Protein AF-A0A3B9M2A8-F1 (afdb_monomer_lite)

Radius of gyration: 11.52 Å; chains: 1; bounding box: 24×20×29 Å

Structure (mmCIF, N/CA/C/O backbone):
data_AF-A0A3B9M2A8-F1
#
_entry.id   AF-A0A3B9M2A8-F1
#
loop_
_atom_site.group_PDB
_atom_site.id
_atom_site.type_symbol
_atom_site.label_atom_id
_atom_site.label_alt_id
_atom_site.label_comp_id
_atom_site.label_asym_id
_atom_site.label_entity_id
_atom_site.label_seq_id
_atom_site.pdbx_PDB_ins_code
_atom_site.Cartn_x
_atom_site.Cartn_y
_atom_site.Cartn_z
_atom_site.occupancy
_atom_site.B_iso_or_equiv
_atom_site.auth_seq_id
_atom_site.auth_comp_id
_atom_site.auth_asym_id
_atom_site.auth_atom_id
_atom_site.pdbx_PDB_model_num
ATOM 1 N N . PHE A 1 1 ? -8.814 13.215 -12.285 1.00 46.00 1 PHE A N 1
ATOM 2 C CA . PHE A 1 1 ? -9.536 11.965 -11.966 1.00 46.00 1 PHE A CA 1
ATOM 3 C C . PHE A 1 1 ? -8.527 11.008 -11.374 1.00 46.00 1 PHE A C 1
ATOM 5 O O . PHE A 1 1 ? -7.410 11.046 -11.885 1.00 46.00 1 PHE A O 1
ATOM 12 N N . PRO A 1 2 ? -8.817 10.269 -10.287 1.00 69.38 2 PRO A N 1
ATOM 13 C CA . PRO A 1 2 ? -7.758 9.524 -9.627 1.00 69.3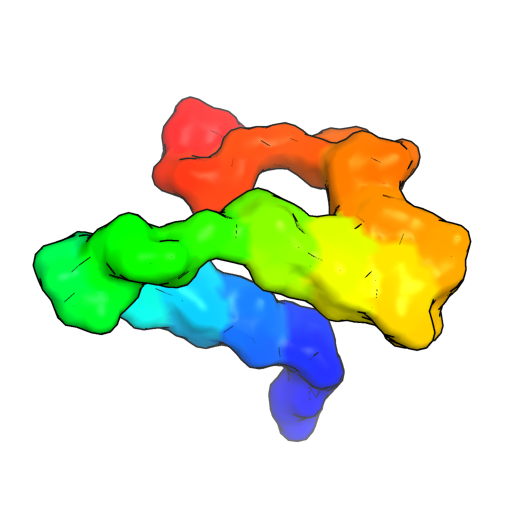8 2 PRO A CA 1
ATOM 14 C C . PRO A 1 2 ? -7.189 8.515 -10.620 1.00 69.38 2 PRO A C 1
ATOM 16 O O . PRO A 1 2 ? -7.925 7.746 -11.235 1.00 69.38 2 PRO A O 1
ATOM 19 N N . ILE A 1 3 ? -5.880 8.603 -10.832 1.00 80.06 3 ILE A N 1
ATOM 20 C CA . ILE A 1 3 ? -5.147 7.575 -11.560 1.00 80.06 3 ILE A CA 1
ATOM 21 C C . ILE A 1 3 ? -5.244 6.278 -10.743 1.00 80.06 3 ILE A C 1
ATOM 23 O O . ILE A 1 3 ? -5.367 6.370 -9.522 1.00 80.06 3 ILE A O 1
ATOM 27 N N . PRO A 1 4 ? -5.194 5.083 -11.356 1.00 81.75 4 PRO A N 1
ATOM 28 C CA . PRO A 1 4 ? -5.378 3.818 -10.635 1.00 81.75 4 PRO A CA 1
ATOM 29 C C . PRO A 1 4 ? -4.495 3.679 -9.376 1.00 81.75 4 PRO A C 1
ATOM 31 O O . PRO A 1 4 ? -4.951 3.188 -8.348 1.00 81.75 4 PRO A O 1
ATOM 34 N N . GLN A 1 5 ? -3.298 4.280 -9.388 1.00 84.00 5 GLN A N 1
ATOM 35 C CA . GLN A 1 5 ? -2.381 4.341 -8.243 1.00 84.00 5 GLN A CA 1
ATOM 36 C C . GLN A 1 5 ? -2.967 5.052 -7.006 1.00 84.00 5 GLN A C 1
ATOM 38 O O . GLN A 1 5 ? -2.586 4.752 -5.876 1.00 84.00 5 GLN A O 1
ATOM 43 N N . SER A 1 6 ? -3.910 5.982 -7.175 1.00 89.69 6 SER A N 1
ATOM 44 C CA . SER A 1 6 ? -4.566 6.670 -6.057 1.00 89.69 6 SER A CA 1
ATOM 45 C C . SER A 1 6 ? -5.340 5.713 -5.142 1.00 89.69 6 SER A C 1
ATOM 47 O O . SER A 1 6 ? -5.519 6.038 -3.970 1.00 89.69 6 SER A O 1
ATOM 49 N N . ALA A 1 7 ? -5.759 4.539 -5.631 1.00 90.06 7 ALA A N 1
ATOM 50 C CA . ALA A 1 7 ? -6.405 3.521 -4.804 1.00 90.06 7 ALA A CA 1
ATOM 51 C C . ALA A 1 7 ? -5.483 3.024 -3.677 1.00 90.06 7 ALA A C 1
ATOM 53 O O . ALA A 1 7 ? -5.934 2.879 -2.543 1.00 90.06 7 ALA A O 1
ATOM 54 N N . MET A 1 8 ? -4.184 2.858 -3.954 1.00 91.12 8 MET A N 1
ATOM 55 C CA . MET A 1 8 ? -3.200 2.436 -2.948 1.00 91.12 8 MET A CA 1
ATOM 56 C C . MET A 1 8 ? -3.017 3.490 -1.850 1.00 91.12 8 MET A C 1
ATOM 58 O O . MET A 1 8 ? -2.960 3.161 -0.669 1.00 91.12 8 MET A O 1
ATOM 62 N N . GLY A 1 9 ? -3.011 4.776 -2.221 1.00 89.44 9 GLY A N 1
ATOM 63 C CA . GLY A 1 9 ? -2.945 5.874 -1.250 1.00 89.44 9 GLY A CA 1
ATOM 64 C C . GLY A 1 9 ? -4.186 5.961 -0.354 1.00 89.44 9 GLY A C 1
ATOM 65 O O . GLY A 1 9 ? -4.070 6.257 0.834 1.00 89.44 9 GLY A O 1
ATOM 66 N N . ILE A 1 10 ? -5.371 5.663 -0.898 1.00 92.38 10 ILE A N 1
ATOM 67 C CA . ILE A 1 10 ? -6.607 5.578 -0.108 1.00 92.38 10 ILE A CA 1
ATOM 68 C C . ILE A 1 10 ? -6.548 4.379 0.844 1.00 92.38 10 ILE A C 1
ATOM 70 O O . ILE A 1 10 ? -6.886 4.539 2.011 1.00 92.38 10 ILE A O 1
ATOM 74 N N . LEU A 1 11 ? -6.072 3.216 0.387 1.00 91.94 11 LEU A N 1
ATOM 75 C CA . LEU A 1 11 ? -5.940 2.021 1.226 1.00 91.94 11 LEU A CA 1
ATOM 76 C C . LEU A 1 11 ? -4.983 2.251 2.407 1.00 91.94 11 LEU A C 1
ATOM 78 O O . LEU A 1 11 ? -5.318 1.929 3.548 1.00 91.94 11 LEU A O 1
ATOM 82 N N . TRP A 1 12 ? -3.836 2.885 2.150 1.00 91.38 12 TRP A N 1
ATOM 83 C CA . TRP A 1 12 ? -2.904 3.311 3.197 1.00 91.38 12 TRP A CA 1
ATOM 84 C C . TRP A 1 12 ? -3.569 4.249 4.216 1.00 91.38 12 TRP A C 1
ATOM 86 O O . TRP A 1 12 ? -3.449 4.056 5.431 1.00 91.38 12 TRP A O 1
ATOM 96 N N . LEU A 1 13 ? -4.315 5.247 3.733 1.00 93.31 13 LEU A N 1
ATOM 97 C CA . LEU A 1 13 ? -5.014 6.199 4.593 1.00 93.31 13 LEU A CA 1
ATOM 98 C C . LEU A 1 13 ? -6.093 5.504 5.436 1.00 93.31 13 LEU A C 1
ATOM 100 O O . LEU A 1 13 ? -6.209 5.781 6.629 1.00 93.31 13 LEU A O 1
ATOM 104 N N . SER A 1 14 ? -6.851 4.580 4.845 1.00 94.56 14 SER A N 1
ATOM 105 C CA . SER A 1 14 ? -7.860 3.779 5.542 1.00 94.56 14 SER A CA 1
ATOM 106 C C . SER A 1 14 ? -7.252 2.951 6.675 1.00 94.56 14 SER A C 1
ATOM 108 O O . SER A 1 14 ? -7.754 3.025 7.796 1.00 94.56 14 SER A O 1
ATOM 110 N N . LYS A 1 15 ? -6.138 2.245 6.432 1.00 93.06 15 LYS A N 1
ATOM 111 C CA . LYS A 1 15 ? -5.431 1.471 7.470 1.00 93.06 15 LYS A CA 1
ATOM 112 C C . LYS A 1 15 ? -4.853 2.367 8.571 1.00 93.06 15 LYS A C 1
ATOM 114 O O . LYS A 1 15 ? -4.866 1.991 9.738 1.00 93.06 15 LYS A O 1
ATOM 119 N N . THR A 1 16 ? -4.393 3.566 8.213 1.00 91.12 16 THR A N 1
ATOM 120 C CA . THR A 1 16 ? -3.856 4.550 9.167 1.00 91.12 16 THR A CA 1
ATOM 121 C C . THR A 1 16 ? -4.941 5.109 10.090 1.00 91.12 16 THR A C 1
ATOM 123 O O . THR A 1 16 ? -4.725 5.235 11.294 1.00 91.12 16 THR A O 1
ATOM 126 N N . LEU A 1 17 ? -6.109 5.458 9.543 1.00 94.56 17 LEU A N 1
ATOM 127 C CA . LEU A 1 17 ? -7.212 6.047 10.311 1.00 94.56 17 LEU A CA 1
ATOM 128 C C . LEU A 1 17 ? -8.015 5.005 11.098 1.00 94.56 17 LEU A C 1
ATOM 130 O O . LEU A 1 17 ? -8.558 5.328 12.156 1.00 94.56 17 LEU A O 1
ATOM 134 N N . TYR A 1 18 ? -8.093 3.775 10.589 1.00 95.88 18 TYR A N 1
ATOM 135 C CA . TYR A 1 18 ? -8.943 2.716 11.127 1.00 95.88 18 TYR A CA 1
ATOM 136 C C . TYR A 1 18 ? -8.205 1.371 11.238 1.00 95.88 18 TYR A C 1
ATOM 138 O O . TYR A 1 18 ? -8.628 0.381 10.639 1.00 95.88 18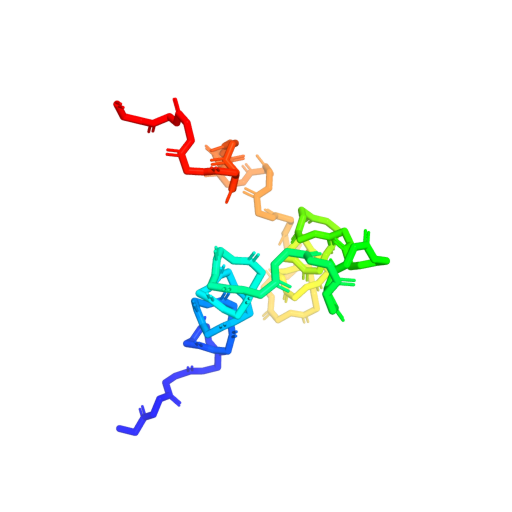 TYR A O 1
ATOM 146 N N . PRO A 1 19 ? -7.110 1.289 12.011 1.00 93.44 19 PRO A N 1
ATOM 147 C CA . PRO A 1 19 ? -6.239 0.113 12.026 1.00 93.44 19 PRO A CA 1
ATOM 148 C C . PRO A 1 19 ? -6.950 -1.181 12.444 1.00 93.44 19 PRO A C 1
ATOM 150 O O . PRO A 1 19 ? -6.670 -2.222 11.867 1.00 93.44 19 PRO A O 1
ATOM 153 N N . GLU A 1 20 ? -7.905 -1.119 13.380 1.00 96.94 20 GLU A N 1
ATOM 154 C CA . GLU A 1 20 ? -8.682 -2.289 13.831 1.00 96.94 20 GLU A CA 1
ATOM 155 C C . GLU A 1 20 ? -9.612 -2.848 12.743 1.00 96.94 20 GLU A C 1
ATOM 157 O O . GLU A 1 20 ? -9.923 -4.030 12.729 1.00 96.94 20 GLU A O 1
ATOM 162 N N . GLN A 1 21 ? -10.074 -2.002 11.819 1.00 96.88 21 GLN A N 1
ATOM 163 C CA . GLN A 1 21 ? -11.010 -2.396 10.756 1.00 96.88 21 GLN A CA 1
ATOM 164 C C . GLN A 1 21 ? -10.290 -2.923 9.511 1.00 96.88 21 GLN A C 1
ATOM 166 O O . GLN A 1 21 ? -10.928 -3.511 8.646 1.00 96.88 21 GLN A O 1
ATOM 171 N N . PHE A 1 22 ? -8.981 -2.679 9.419 1.00 94.69 22 PHE A N 1
ATOM 172 C CA . PHE A 1 22 ? -8.111 -3.052 8.302 1.00 94.69 22 PHE A CA 1
ATOM 173 C C . PHE A 1 22 ? -6.902 -3.859 8.807 1.00 94.69 22 PHE A C 1
ATOM 175 O O . PHE A 1 22 ? -5.799 -3.771 8.253 1.00 94.69 22 PHE A O 1
ATOM 182 N N . GLU A 1 23 ? -7.070 -4.596 9.906 1.00 93.62 23 GLU A N 1
ATOM 183 C CA . GLU A 1 23 ? -6.003 -5.389 10.526 1.00 93.62 23 GLU A CA 1
ATOM 184 C C . GLU A 1 23 ? -5.597 -6.593 9.667 1.00 93.62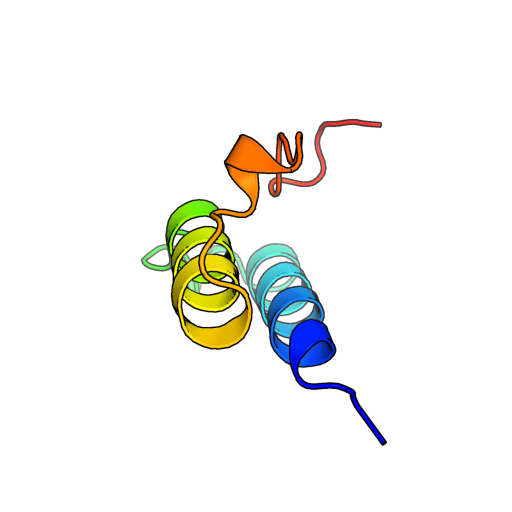 23 GLU A C 1
ATOM 186 O O . GLU A 1 23 ? -4.427 -6.971 9.642 1.00 93.62 23 GLU A O 1
ATOM 191 N N . ASP A 1 24 ? -6.546 -7.134 8.908 1.00 95.75 24 ASP A N 1
ATOM 192 C CA . ASP A 1 24 ? -6.417 -8.275 8.004 1.00 95.75 24 ASP A CA 1
ATOM 193 C C . ASP A 1 24 ? -5.756 -7.926 6.662 1.00 95.75 24 ASP A C 1
ATOM 195 O O . ASP A 1 24 ? -5.312 -8.817 5.936 1.00 95.75 24 ASP A O 1
ATOM 199 N N . ILE A 1 25 ? -5.661 -6.635 6.337 1.00 92.94 25 ILE A N 1
ATOM 200 C CA . ILE A 1 25 ? -5.046 -6.159 5.098 1.00 92.94 25 ILE A CA 1
ATOM 201 C C . ILE A 1 25 ? -3.525 -6.083 5.235 1.00 92.94 25 ILE A C 1
ATOM 203 O O . ILE A 1 25 ? -2.992 -5.275 6.001 1.00 92.94 25 ILE A O 1
ATOM 207 N N . ASP A 1 26 ? -2.821 -6.852 4.410 1.00 92.69 26 ASP A N 1
ATOM 208 C CA . ASP A 1 26 ? -1.385 -6.709 4.176 1.00 92.69 26 ASP A CA 1
ATOM 209 C C . ASP A 1 26 ? -1.147 -5.673 3.067 1.00 92.69 26 ASP A C 1
ATOM 211 O O . ASP A 1 26 ? -1.257 -5.964 1.876 1.00 92.69 26 ASP A O 1
ATOM 215 N N . LEU A 1 27 ? -0.850 -4.435 3.466 1.00 90.44 27 LEU A N 1
ATOM 216 C CA . LEU A 1 27 ? -0.701 -3.321 2.531 1.00 90.44 27 LEU A CA 1
ATOM 217 C C . LEU A 1 27 ? 0.467 -3.526 1.555 1.00 90.44 27 LEU A C 1
ATOM 219 O O . LEU A 1 27 ? 0.367 -3.126 0.397 1.00 90.44 27 LEU A O 1
ATOM 223 N N . GLU A 1 28 ? 1.558 -4.150 1.997 1.00 91.25 28 GLU A N 1
ATOM 224 C CA . GLU A 1 28 ? 2.717 -4.401 1.141 1.00 91.25 28 GLU A CA 1
ATOM 225 C C . GLU A 1 28 ? 2.384 -5.406 0.047 1.00 91.25 28 GLU A C 1
ATOM 227 O O . GLU A 1 28 ? 2.704 -5.184 -1.126 1.00 91.25 28 GLU A O 1
ATOM 232 N N . LYS A 1 29 ? 1.659 -6.465 0.405 1.00 93.25 29 LYS A N 1
ATOM 233 C CA . LYS A 1 29 ? 1.167 -7.438 -0.564 1.00 93.25 29 LYS A CA 1
ATOM 234 C C . LYS A 1 29 ? 0.217 -6.810 -1.585 1.00 93.25 29 LYS A C 1
ATOM 236 O O . LYS A 1 29 ? 0.356 -7.091 -2.778 1.00 93.25 29 LYS A O 1
ATOM 241 N N . GLU A 1 30 ? -0.721 -5.971 -1.148 1.00 93.88 30 GLU A N 1
ATOM 242 C CA . GLU A 1 30 ? -1.679 -5.310 -2.049 1.00 93.88 30 GLU A CA 1
ATOM 243 C C . GLU A 1 30 ? -0.974 -4.376 -3.040 1.00 93.88 30 GLU A C 1
ATOM 245 O O . GLU A 1 30 ? -1.236 -4.419 -4.244 1.00 93.88 30 GLU A O 1
ATOM 250 N N . VAL A 1 31 ? -0.013 -3.580 -2.562 1.00 92.06 31 VAL A N 1
ATOM 251 C CA . VAL A 1 31 ? 0.757 -2.671 -3.418 1.00 92.06 31 VAL A CA 1
ATOM 252 C C . VAL A 1 31 ? 1.634 -3.452 -4.398 1.00 92.06 31 VAL A C 1
ATOM 254 O O . VAL A 1 31 ? 1.650 -3.130 -5.585 1.00 92.06 31 VAL A O 1
ATOM 257 N N . ASN A 1 32 ? 2.320 -4.503 -3.948 1.00 93.12 32 ASN A N 1
ATOM 258 C CA . ASN A 1 32 ? 3.121 -5.341 -4.840 1.00 93.12 32 ASN A CA 1
ATOM 259 C C . ASN A 1 32 ? 2.270 -6.021 -5.917 1.00 93.12 32 ASN A C 1
ATOM 261 O O . ASN A 1 32 ? 2.645 -5.968 -7.086 1.00 93.12 32 ASN A O 1
ATOM 265 N N . SER A 1 33 ? 1.110 -6.567 -5.545 1.00 94.81 33 SER A N 1
ATOM 266 C CA . SER A 1 33 ? 0.187 -7.215 -6.488 1.00 94.81 33 SER A CA 1
ATOM 267 C C . SER A 1 33 ? -0.333 -6.225 -7.532 1.00 94.81 33 SER A C 1
ATOM 269 O O . SER A 1 33 ? -0.348 -6.528 -8.722 1.00 94.81 33 SER A O 1
ATOM 271 N N . TYR A 1 34 ? -0.693 -5.010 -7.107 1.00 93.50 34 TYR A N 1
ATOM 272 C CA . TYR A 1 34 ? -1.108 -3.944 -8.018 1.00 93.50 34 TYR A CA 1
ATOM 273 C C . TYR A 1 34 ? 0.011 -3.574 -9.007 1.00 93.50 34 TYR A C 1
ATOM 275 O O . TYR A 1 34 ? -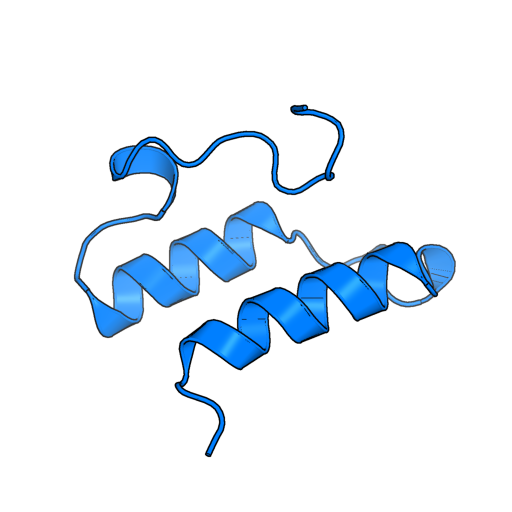0.219 -3.481 -10.212 1.00 93.50 34 TYR A O 1
ATOM 283 N N . TYR A 1 35 ? 1.239 -3.368 -8.526 1.00 92.44 35 TYR A N 1
ATOM 284 C CA . TYR A 1 35 ? 2.350 -3.010 -9.409 1.00 92.44 35 TYR A CA 1
ATOM 285 C C . TYR A 1 35 ? 2.695 -4.146 -10.386 1.00 92.44 35 TYR A C 1
ATOM 287 O O . TYR A 1 35 ? 2.907 -3.886 -11.574 1.00 92.44 35 TYR A O 1
ATOM 295 N N . GLU A 1 36 ? 2.653 -5.395 -9.924 1.00 94.94 36 GLU A N 1
ATOM 296 C CA . GLU A 1 36 ? 2.888 -6.571 -10.760 1.00 94.94 36 GLU A CA 1
ATOM 297 C C . GLU A 1 36 ? 1.820 -6.706 -11.858 1.00 94.94 36 GLU A C 1
ATOM 299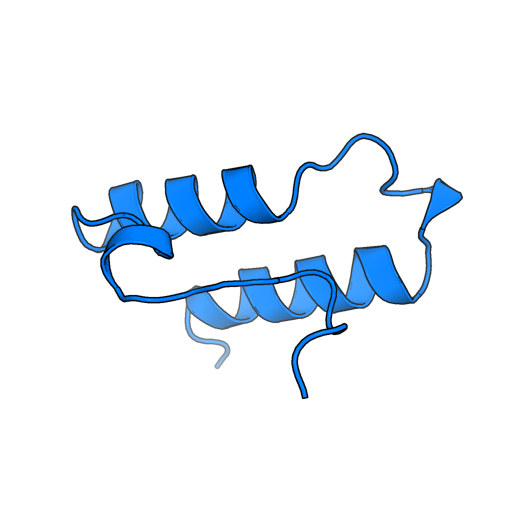 O O . GLU A 1 36 ? 2.166 -6.872 -13.028 1.00 94.94 36 GLU A O 1
ATOM 304 N N . GLU A 1 37 ? 0.536 -6.544 -11.523 1.00 94.19 37 GLU A N 1
ATOM 305 C CA . GLU A 1 37 ? -0.572 -6.670 -12.479 1.00 94.19 37 GLU A CA 1
ATOM 306 C C . GLU A 1 37 ? -0.537 -5.592 -13.575 1.00 94.19 37 GLU A C 1
ATOM 308 O O . GLU A 1 37 ? -0.754 -5.889 -14.752 1.00 94.19 37 GLU A O 1
ATOM 313 N N . PHE A 1 38 ? -0.252 -4.337 -13.214 1.00 90.75 38 PHE A N 1
ATOM 314 C CA . PHE A 1 38 ? -0.343 -3.212 -14.153 1.00 90.75 38 PHE A CA 1
ATOM 315 C C . PHE A 1 38 ? 0.977 -2.858 -14.848 1.00 90.75 38 PHE A C 1
ATOM 317 O O . PHE A 1 38 ? 0.946 -2.292 -15.945 1.00 90.75 38 PHE A O 1
ATOM 324 N N . PHE A 1 39 ? 2.125 -3.164 -14.239 1.00 91.25 39 PHE A N 1
ATOM 325 C CA . PHE A 1 39 ? 3.445 -2.754 -14.736 1.00 91.25 39 PHE A CA 1
ATOM 326 C C . PHE A 1 39 ? 4.425 -3.917 -14.927 1.00 91.25 39 PHE A C 1
ATOM 328 O O . PHE A 1 39 ? 5.504 -3.700 -15.481 1.00 91.25 39 PHE A O 1
ATOM 335 N N . GLY A 1 40 ? 4.067 -5.140 -14.519 1.00 95.50 40 GLY A N 1
ATOM 336 C CA . GLY A 1 40 ? 4.913 -6.327 -14.674 1.00 95.50 40 GLY A CA 1
ATOM 337 C C . GLY A 1 40 ? 6.160 -6.331 -13.786 1.00 95.50 40 GLY A C 1
ATOM 338 O O . GLY A 1 40 ? 7.084 -7.096 -14.045 1.00 95.50 40 GLY A O 1
ATOM 339 N N . VAL A 1 41 ? 6.201 -5.457 -12.780 1.00 94.50 41 VAL A N 1
ATOM 340 C CA . VAL A 1 41 ? 7.259 -5.351 -11.769 1.00 94.50 41 VAL A CA 1
ATOM 341 C C . VAL A 1 41 ? 6.601 -5.099 -10.424 1.00 94.50 41 VAL A C 1
ATOM 343 O O . VAL A 1 41 ? 5.610 -4.381 -10.360 1.00 94.50 41 VAL A O 1
ATOM 346 N N . THR A 1 42 ? 7.136 -5.657 -9.351 1.00 93.25 42 THR A N 1
ATOM 347 C CA . THR A 1 42 ? 6.644 -5.393 -7.995 1.00 93.25 42 THR A CA 1
ATOM 348 C C . THR A 1 42 ? 7.085 -4.007 -7.516 1.00 93.25 42 THR A C 1
ATOM 350 O O . THR A 1 42 ? 8.057 -3.422 -8.001 1.00 93.25 42 THR A O 1
ATOM 353 N N . TYR A 1 43 ? 6.384 -3.458 -6.528 1.00 89.94 43 TYR A N 1
ATOM 354 C CA . TYR A 1 43 ? 6.756 -2.178 -5.928 1.00 89.94 43 TYR A CA 1
ATOM 355 C C . TYR A 1 43 ? 8.098 -2.263 -5.186 1.00 89.94 43 TYR A C 1
ATOM 357 O O . TYR A 1 43 ? 8.912 -1.339 -5.259 1.00 89.94 43 TYR A O 1
ATOM 365 N N . THR A 1 44 ? 8.370 -3.398 -4.541 1.00 89.81 44 THR A N 1
ATOM 366 C CA . THR A 1 44 ? 9.653 -3.676 -3.886 1.00 89.81 44 THR A CA 1
ATOM 367 C C . THR A 1 44 ? 10.819 -3.668 -4.884 1.00 89.81 44 THR A C 1
ATOM 369 O O . THR A 1 44 ? 11.871 -3.099 -4.591 1.00 89.81 44 THR A O 1
ATOM 372 N N . GLU A 1 45 ? 10.647 -4.216 -6.093 1.00 90.00 45 GLU A N 1
ATOM 373 C CA . GLU A 1 45 ? 11.675 -4.169 -7.153 1.00 90.00 45 GLU A CA 1
ATOM 374 C C . GLU A 1 45 ? 11.970 -2.745 -7.641 1.00 90.00 45 GLU A C 1
ATOM 376 O O . GLU A 1 45 ? 13.086 -2.454 -8.073 1.00 90.00 45 GLU A O 1
ATOM 381 N N . LEU A 1 46 ? 10.998 -1.839 -7.526 1.00 88.81 46 LEU A N 1
ATOM 382 C CA . LEU A 1 46 ? 11.171 -0.416 -7.822 1.00 88.81 46 LEU A CA 1
ATOM 383 C C . LEU A 1 46 ? 11.859 0.361 -6.684 1.00 88.81 46 LEU A C 1
ATOM 385 O O . LEU A 1 46 ? 12.020 1.578 -6.785 1.00 88.81 46 LEU A O 1
ATOM 389 N N . GLY A 1 47 ? 12.288 -0.323 -5.619 1.00 85.56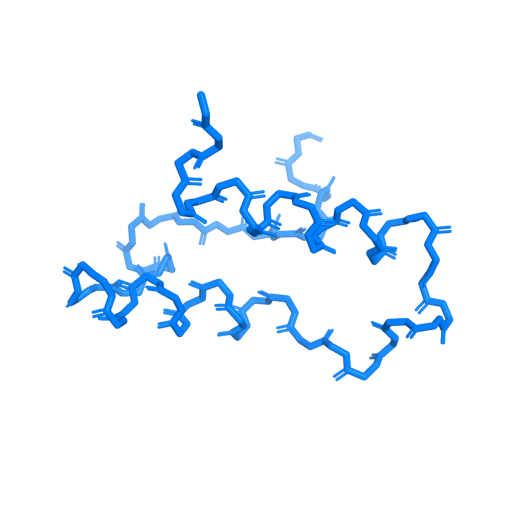 47 GLY A N 1
ATOM 390 C CA . GLY A 1 47 ? 12.931 0.285 -4.454 1.00 85.56 47 GLY A CA 1
ATOM 391 C C . GLY A 1 47 ? 11.946 0.867 -3.441 1.00 85.56 47 GLY A C 1
ATOM 392 O O . GLY A 1 47 ? 12.353 1.637 -2.572 1.00 85.56 47 GLY A O 1
ATOM 393 N N . GLY A 1 48 ? 10.660 0.526 -3.543 1.00 81.00 48 GLY A N 1
ATOM 394 C CA . GLY A 1 48 ? 9.676 0.858 -2.523 1.00 81.00 48 GLY A CA 1
ATOM 395 C C . GLY A 1 48 ? 9.932 0.081 -1.229 1.00 81.00 48 GLY A C 1
ATOM 396 O O . GLY A 1 48 ? 10.021 -1.143 -1.251 1.00 81.00 48 GLY A O 1
ATOM 397 N N . SER A 1 49 ? 10.038 0.782 -0.098 1.00 70.25 49 SER A N 1
ATOM 398 C CA . SER A 1 49 ? 10.195 0.179 1.233 1.00 70.25 49 SER A CA 1
ATOM 399 C C . SER A 1 49 ? 9.345 0.909 2.275 1.00 70.25 49 SER A C 1
ATOM 401 O O . SER A 1 49 ? 9.163 2.119 2.164 1.00 70.25 49 SER A O 1
ATOM 403 N N . ASP A 1 50 ? 8.880 0.179 3.295 1.00 64.25 50 ASP A N 1
ATOM 404 C CA . ASP A 1 50 ? 8.133 0.685 4.460 1.00 64.25 50 ASP A CA 1
ATOM 405 C C . ASP A 1 50 ? 6.873 1.502 4.118 1.00 64.25 50 ASP A C 1
ATOM 407 O O . ASP A 1 50 ? 6.775 2.715 4.327 1.00 64.25 50 ASP A O 1
ATOM 411 N N . LEU A 1 51 ? 5.839 0.793 3.658 1.00 66.94 51 LEU A N 1
ATOM 412 C CA . LEU A 1 51 ? 4.496 1.349 3.441 1.00 66.94 51 LEU A CA 1
ATOM 413 C C . LEU A 1 51 ? 3.757 1.679 4.750 1.00 66.94 51 LEU A C 1
ATOM 415 O O . LEU A 1 51 ? 2.716 2.331 4.728 1.00 66.94 51 LEU A O 1
ATOM 419 N N . ASP A 1 52 ? 4.331 1.319 5.895 1.00 63.72 52 ASP A N 1
ATOM 420 C CA . ASP A 1 52 ? 3.817 1.613 7.235 1.00 63.72 52 ASP A CA 1
ATOM 421 C C . ASP A 1 52 ? 4.019 3.081 7.658 1.00 63.72 52 ASP A C 1
ATOM 423 O O . ASP A 1 52 ? 3.691 3.462 8.783 1.00 63.72 52 ASP A O 1
ATOM 427 N N . GLY A 1 53 ? 4.584 3.924 6.785 1.00 56.66 53 GLY A N 1
ATOM 428 C CA . GLY A 1 53 ? 4.764 5.354 7.047 1.00 56.66 53 GLY A CA 1
ATOM 429 C C . GLY A 1 53 ? 5.791 5.671 8.141 1.00 56.66 53 GLY A C 1
ATOM 430 O O . GLY A 1 53 ? 5.821 6.794 8.637 1.00 56.66 53 GLY A O 1
ATOM 431 N N . ARG A 1 54 ? 6.633 4.700 8.523 1.00 56.00 54 ARG A N 1
ATOM 432 C CA . ARG A 1 54 ? 7.734 4.871 9.493 1.00 56.00 54 ARG A CA 1
ATOM 433 C C . ARG A 1 54 ? 9.077 5.227 8.843 1.00 56.00 54 ARG A C 1
ATOM 435 O O . ARG A 1 54 ? 10.063 5.396 9.552 1.00 56.00 54 ARG A O 1
ATOM 442 N N . GLY A 1 55 ? 9.100 5.348 7.517 1.00 47.19 55 GLY A N 1
ATOM 443 C CA . GLY A 1 55 ? 10.267 5.694 6.712 1.00 47.19 55 GLY A CA 1
ATOM 444 C C . GLY A 1 55 ? 10.202 7.099 6.109 1.00 47.19 55 GLY A C 1
ATOM 445 O O . GLY A 1 55 ? 10.237 7.223 4.889 1.00 47.19 55 GLY A O 1
ATOM 446 N N . ILE A 1 56 ? 10.103 8.128 6.961 1.00 41.47 56 ILE A N 1
ATOM 447 C CA . ILE A 1 56 ? 10.796 9.431 6.854 1.00 41.47 56 ILE A CA 1
ATOM 448 C C . ILE A 1 56 ? 11.175 9.904 8.258 1.00 41.47 56 ILE A C 1
ATOM 450 O O . ILE A 1 56 ? 10.382 9.656 9.193 1.00 41.47 56 ILE A O 1
#

Sequence (56 aa):
FPIPQSAMGILWLSKTLYPEQFEDIDLEKEVNSYYEEFFGVTYTELGGSDLDGRGI

pLDDT: mean 85.67, std 13.91, range [41.47, 96.94]

Secondary structure (DSSP, 8-state):
---TTHHHHHHHHHHHH-GGGGTT--HHHHHHHHHHHHHSS-TTTTT---TTS---

Foldseek 3Di:
DDDPVVVLVVLLVCCVVPVVVCVVDDSQVVQQVVCCVPPVGGPVRVVDDDSVPPPD